Protein AF-A0A4R1I3Y9-F1 (afdb_monomer_lite)

Structure (mmCIF, N/CA/C/O backbone):
data_AF-A0A4R1I3Y9-F1
#
_entry.id   AF-A0A4R1I3Y9-F1
#
loop_
_atom_site.group_PDB
_atom_site.id
_atom_site.type_symbol
_atom_site.label_atom_id
_atom_site.label_alt_id
_atom_site.label_comp_id
_atom_site.label_asym_id
_atom_site.label_entity_id
_atom_site.label_seq_id
_atom_site.pdbx_PDB_ins_code
_atom_site.Cartn_x
_atom_site.Cartn_y
_atom_site.Cartn_z
_atom_site.occupancy
_atom_site.B_iso_or_equiv
_atom_site.auth_seq_id
_atom_site.auth_comp_id
_atom_site.auth_asym_id
_atom_site.auth_atom_id
_atom_site.pdbx_PDB_model_num
ATOM 1 N N . MET A 1 1 ? 31.011 11.884 -50.242 1.00 71.50 1 MET A N 1
ATOM 2 C CA . MET A 1 1 ? 29.878 10.948 -50.036 1.00 71.50 1 MET A CA 1
ATOM 3 C C . MET A 1 1 ? 30.119 9.998 -48.860 1.00 71.50 1 MET A C 1
ATOM 5 O O . MET A 1 1 ? 29.223 9.846 -48.047 1.00 71.50 1 MET A O 1
ATOM 9 N N . THR A 1 2 ? 31.320 9.438 -48.690 1.00 93.38 2 THR A N 1
ATOM 10 C CA . THR A 1 2 ? 31.674 8.525 -47.579 1.00 93.38 2 THR A CA 1
ATOM 11 C C . THR A 1 2 ? 31.534 9.129 -46.175 1.00 93.38 2 THR A C 1
ATOM 13 O O . THR A 1 2 ? 30.981 8.480 -45.297 1.00 93.38 2 THR A O 1
ATOM 16 N N . LEU A 1 3 ? 31.956 10.381 -45.960 1.00 95.25 3 LEU A N 1
ATOM 17 C CA . LEU A 1 3 ? 31.874 11.029 -44.641 1.00 95.25 3 LEU A CA 1
ATOM 18 C C . LEU A 1 3 ? 30.433 11.161 -44.120 1.00 95.25 3 LEU A C 1
ATOM 20 O O . LEU A 1 3 ? 30.165 10.823 -42.974 1.00 95.25 3 LEU A O 1
ATOM 24 N N . LEU A 1 4 ? 29.500 11.621 -44.963 1.00 95.00 4 LEU A N 1
ATOM 25 C CA . LEU A 1 4 ? 28.088 11.766 -44.583 1.00 95.00 4 LEU A CA 1
ATOM 26 C C . LEU A 1 4 ? 27.459 10.414 -44.231 1.00 95.00 4 LEU A C 1
ATOM 28 O O . LEU A 1 4 ? 26.706 10.328 -43.267 1.00 95.00 4 LEU A O 1
ATOM 32 N N . ILE A 1 5 ? 27.818 9.355 -44.966 1.00 95.75 5 ILE A N 1
ATOM 33 C CA . ILE A 1 5 ? 27.376 7.989 -44.665 1.00 95.75 5 ILE A CA 1
ATOM 34 C C . ILE A 1 5 ? 27.894 7.569 -43.286 1.00 95.75 5 ILE A C 1
ATOM 36 O O . ILE A 1 5 ? 27.100 7.162 -42.442 1.00 95.75 5 ILE A O 1
ATOM 40 N N . VAL A 1 6 ? 29.189 7.743 -43.010 1.00 97.00 6 VAL A N 1
ATOM 41 C CA . VAL A 1 6 ? 29.782 7.394 -41.707 1.00 97.00 6 VAL A CA 1
ATOM 42 C C . VAL A 1 6 ? 29.118 8.162 -40.558 1.00 97.00 6 VAL A C 1
ATOM 44 O O . VAL A 1 6 ? 28.739 7.553 -39.559 1.00 97.00 6 VAL A O 1
ATOM 47 N N . LEU A 1 7 ? 28.912 9.474 -40.709 1.00 96.38 7 LEU A N 1
ATOM 48 C CA . LEU A 1 7 ? 28.241 10.293 -39.695 1.00 96.38 7 LEU A CA 1
ATOM 49 C C . LEU A 1 7 ? 26.783 9.868 -39.480 1.00 96.38 7 LEU A C 1
ATOM 51 O O . LEU A 1 7 ? 26.333 9.808 -38.339 1.00 96.38 7 LEU A O 1
ATOM 55 N N . SER A 1 8 ? 26.056 9.533 -40.548 1.00 96.88 8 SER A N 1
ATOM 56 C CA . SER A 1 8 ? 24.670 9.065 -40.437 1.00 96.88 8 SER A CA 1
ATOM 57 C C . SER A 1 8 ? 24.566 7.723 -39.707 1.00 96.88 8 SER A C 1
ATOM 59 O O . SER A 1 8 ? 23.725 7.572 -38.825 1.00 96.88 8 SER A O 1
ATOM 61 N N . VAL A 1 9 ? 25.466 6.779 -39.997 1.00 97.75 9 VAL A N 1
ATOM 62 C CA . VAL A 1 9 ? 25.522 5.487 -39.302 1.00 97.75 9 VAL A CA 1
ATOM 63 C C . VAL A 1 9 ? 25.848 5.694 -37.824 1.00 97.75 9 VAL A C 1
ATOM 65 O O . VAL A 1 9 ? 25.165 5.134 -36.971 1.00 97.75 9 VAL A O 1
ATOM 68 N N . LEU A 1 10 ? 26.827 6.546 -37.505 1.00 98.19 10 LEU A N 1
ATOM 69 C CA . LEU A 1 10 ? 27.151 6.889 -36.117 1.00 98.19 10 LEU A CA 1
ATOM 70 C C . LEU A 1 10 ? 25.967 7.527 -35.385 1.00 98.19 10 LEU A C 1
ATOM 72 O O . LEU A 1 10 ? 25.700 7.161 -34.243 1.00 98.19 10 LEU A O 1
ATOM 76 N N . ALA A 1 11 ? 25.234 8.432 -36.035 1.00 97.94 11 ALA A N 1
ATOM 77 C CA . ALA A 1 11 ? 24.053 9.059 -35.449 1.00 97.94 11 ALA A CA 1
ATOM 78 C C . ALA A 1 11 ? 22.950 8.031 -35.146 1.00 97.94 11 ALA A C 1
ATOM 80 O O . ALA A 1 11 ? 22.373 8.055 -34.060 1.00 97.94 11 ALA A O 1
ATOM 81 N N . VAL A 1 12 ? 22.695 7.092 -36.064 1.00 98.12 12 VAL A N 1
ATOM 82 C CA . VAL A 1 12 ? 21.724 6.005 -35.851 1.00 98.12 12 VAL A CA 1
ATOM 83 C C . VAL A 1 12 ? 22.161 5.095 -34.704 1.00 98.12 12 VAL A C 1
ATOM 85 O O . VAL A 1 12 ? 21.355 4.791 -33.827 1.00 98.12 12 VAL A O 1
ATOM 88 N N . VAL A 1 13 ? 23.436 4.697 -34.662 1.00 98.56 13 VAL A N 1
ATOM 89 C CA . VAL A 1 13 ? 23.977 3.868 -33.572 1.00 98.56 13 VAL A CA 1
ATOM 90 C C . VAL A 1 13 ? 23.861 4.587 -32.228 1.00 98.56 13 VAL A C 1
ATOM 92 O O . VAL A 1 13 ? 23.421 3.981 -31.253 1.00 98.56 13 VAL A O 1
ATOM 95 N N . ALA A 1 14 ? 24.190 5.879 -32.173 1.00 98.31 14 ALA A N 1
ATOM 96 C CA . ALA A 1 14 ? 24.058 6.683 -30.962 1.00 98.31 14 ALA A CA 1
ATOM 97 C C . ALA A 1 14 ? 22.595 6.788 -30.498 1.00 98.31 14 ALA A C 1
ATOM 99 O O . ALA A 1 14 ? 22.324 6.666 -29.303 1.00 98.31 14 ALA A O 1
ATOM 100 N N . LEU A 1 15 ? 21.650 6.951 -31.429 1.00 98.44 15 LEU A N 1
ATOM 101 C CA . LEU A 1 15 ? 20.218 6.986 -31.123 1.00 98.44 15 LEU A CA 1
ATOM 102 C C . LEU A 1 15 ? 19.750 5.649 -30.537 1.00 98.44 15 LEU A C 1
ATOM 104 O O . LEU A 1 15 ? 19.118 5.633 -29.481 1.00 98.44 15 LEU A O 1
ATOM 108 N N . ILE A 1 16 ? 20.109 4.529 -31.172 1.00 98.44 16 ILE A N 1
ATOM 109 C CA . ILE A 1 16 ? 19.765 3.185 -30.684 1.00 98.44 16 ILE A CA 1
ATOM 110 C C . ILE A 1 16 ? 20.366 2.947 -29.295 1.00 98.44 16 ILE A C 1
ATOM 112 O O . ILE A 1 16 ? 19.664 2.475 -28.403 1.00 98.44 16 ILE A O 1
ATOM 116 N N . ALA A 1 17 ? 21.635 3.305 -29.087 1.00 98.56 17 ALA A N 1
ATOM 117 C CA . ALA A 1 17 ? 22.303 3.154 -27.798 1.00 98.56 17 ALA A CA 1
ATOM 118 C C . ALA A 1 17 ? 21.627 3.990 -26.699 1.00 98.56 17 ALA A C 1
ATOM 120 O O . ALA A 1 17 ? 21.377 3.483 -25.604 1.00 98.56 17 ALA A O 1
ATOM 121 N N . GLY A 1 18 ? 21.275 5.244 -26.998 1.00 98.56 18 GLY A N 1
ATOM 122 C CA . GLY A 1 18 ? 20.553 6.114 -26.071 1.00 98.56 18 GLY A CA 1
ATOM 123 C C . GLY A 1 18 ? 19.169 5.570 -25.716 1.00 98.56 18 GLY A C 1
ATOM 124 O O . GLY A 1 18 ? 18.803 5.536 -24.541 1.00 98.56 18 GLY A O 1
ATOM 125 N N . LEU A 1 19 ? 18.424 5.076 -26.709 1.00 98.62 19 LEU A N 1
ATOM 126 C CA . LEU A 1 19 ? 17.113 4.469 -26.486 1.00 98.62 19 LEU A CA 1
ATOM 127 C C . LEU A 1 19 ? 17.217 3.186 -25.651 1.00 98.62 19 LEU A C 1
ATOM 129 O O . LEU A 1 19 ? 16.445 3.005 -24.713 1.00 98.62 19 LEU A O 1
ATOM 133 N N . ALA A 1 20 ? 18.188 2.321 -25.949 1.00 98.62 20 ALA A N 1
ATOM 134 C CA . ALA A 1 20 ? 18.426 1.099 -25.187 1.00 98.62 20 ALA A CA 1
ATOM 135 C C . ALA A 1 20 ? 18.768 1.405 -23.722 1.00 98.62 20 ALA A C 1
ATOM 137 O O . ALA A 1 20 ? 18.206 0.789 -22.816 1.00 98.62 20 ALA A O 1
ATOM 138 N N . PHE A 1 21 ? 19.632 2.395 -23.481 1.00 98.62 21 PHE A N 1
ATOM 139 C CA . PHE A 1 21 ? 19.971 2.837 -22.130 1.00 98.62 21 PHE A CA 1
ATOM 140 C C . PHE A 1 21 ? 18.755 3.404 -21.387 1.00 98.62 21 PHE A C 1
ATOM 142 O O . PHE A 1 21 ? 18.514 3.048 -20.234 1.00 98.62 21 PHE A O 1
ATOM 149 N N . TYR A 1 22 ? 17.959 4.246 -22.050 1.00 98.44 22 TYR A N 1
ATOM 150 C CA . TYR A 1 22 ? 16.743 4.808 -21.465 1.00 98.44 22 TYR A CA 1
ATOM 151 C C . TYR A 1 22 ? 15.737 3.715 -21.081 1.00 98.44 22 TYR A C 1
ATOM 153 O O . TYR A 1 22 ? 15.234 3.711 -19.959 1.00 98.44 22 TYR A O 1
ATOM 161 N N . LEU A 1 23 ? 15.480 2.756 -21.975 1.00 98.44 23 LEU A N 1
ATOM 162 C CA . LEU A 1 23 ? 14.567 1.644 -21.702 1.00 98.44 23 LEU A CA 1
ATOM 163 C C . LEU A 1 23 ? 15.085 0.737 -20.585 1.00 98.44 23 LEU A C 1
ATOM 165 O O . LEU A 1 23 ? 14.300 0.318 -19.736 1.00 98.44 23 LEU A O 1
ATOM 169 N N . PHE A 1 24 ? 16.395 0.479 -20.542 1.00 98.44 24 PHE A N 1
ATOM 170 C CA . PHE A 1 24 ? 17.009 -0.245 -19.433 1.00 98.44 24 PHE A CA 1
ATOM 171 C C . PHE A 1 24 ? 16.769 0.485 -18.107 1.00 98.44 24 PHE A C 1
ATOM 173 O O . PHE A 1 24 ? 16.303 -0.118 -17.140 1.00 98.44 24 PHE A O 1
ATOM 180 N N . TRP A 1 25 ? 16.999 1.799 -18.074 1.00 98.56 25 TRP A N 1
ATOM 181 C CA . TRP A 1 25 ? 16.772 2.612 -16.883 1.00 98.56 25 TRP A CA 1
ATOM 182 C C . TRP A 1 25 ? 15.306 2.595 -16.437 1.00 98.56 25 TRP A C 1
ATOM 184 O O . TRP A 1 25 ? 15.019 2.307 -15.273 1.00 98.56 25 TRP A O 1
ATOM 194 N N . VAL A 1 26 ? 14.365 2.831 -17.356 1.00 98.62 26 VAL A N 1
ATOM 195 C CA . VAL A 1 26 ? 12.923 2.760 -17.068 1.00 98.62 26 VAL A CA 1
ATOM 196 C C . VAL A 1 26 ? 12.540 1.374 -16.555 1.00 98.62 26 VAL A C 1
ATOM 198 O O . VAL A 1 26 ? 11.818 1.280 -15.566 1.00 98.62 26 VAL A O 1
ATOM 201 N N . GLY A 1 27 ? 13.081 0.307 -17.147 1.00 98.31 27 GLY A N 1
ATOM 202 C CA . GLY A 1 27 ? 12.898 -1.060 -16.667 1.00 98.31 27 GLY A CA 1
ATOM 203 C C . GLY A 1 27 ? 13.314 -1.220 -15.205 1.00 98.31 27 GLY A C 1
ATOM 204 O O . GLY A 1 27 ? 12.532 -1.717 -14.401 1.00 98.31 27 GLY A O 1
ATOM 205 N N . THR A 1 28 ? 14.489 -0.711 -14.820 1.00 98.19 28 THR A N 1
ATOM 206 C CA . THR A 1 28 ? 14.933 -0.774 -13.415 1.00 98.19 28 THR A CA 1
ATOM 207 C C . THR A 1 28 ? 14.028 0.010 -12.462 1.00 98.19 28 THR A C 1
ATOM 209 O O . THR A 1 28 ? 13.802 -0.432 -11.334 1.00 98.19 28 THR A O 1
ATOM 212 N N . LEU A 1 29 ? 13.480 1.149 -12.897 1.00 98.25 29 LEU A N 1
ATOM 213 C CA . LEU A 1 29 ? 12.536 1.932 -12.097 1.00 98.25 29 LEU A CA 1
ATOM 214 C C . LEU A 1 29 ? 11.204 1.197 -11.931 1.00 98.25 29 LEU A C 1
ATOM 216 O O . LEU A 1 29 ? 10.694 1.120 -10.815 1.00 98.25 29 LEU A O 1
ATOM 220 N N . LEU A 1 30 ? 10.673 0.621 -13.011 1.00 98.38 30 LEU A N 1
ATOM 221 C CA . LEU A 1 30 ? 9.439 -0.161 -12.973 1.00 98.38 30 LEU A CA 1
ATOM 222 C C . LEU A 1 30 ? 9.581 -1.386 -12.068 1.00 98.38 30 LEU A C 1
ATOM 224 O O . LEU A 1 30 ? 8.685 -1.635 -11.267 1.00 98.38 30 LEU A O 1
ATOM 228 N N . THR A 1 31 ? 10.715 -2.091 -12.118 1.00 98.19 31 THR A N 1
ATOM 229 C CA . THR A 1 31 ? 10.983 -3.218 -11.212 1.00 98.19 31 THR A CA 1
ATOM 230 C C . THR A 1 31 ? 10.967 -2.777 -9.751 1.00 98.19 31 THR A C 1
ATOM 232 O O . THR A 1 31 ? 10.320 -3.419 -8.934 1.00 98.19 31 THR A O 1
ATOM 235 N N . ARG A 1 32 ? 11.611 -1.651 -9.413 1.00 98.19 32 ARG A N 1
ATOM 236 C CA . ARG A 1 32 ? 11.596 -1.124 -8.035 1.00 98.19 32 ARG A CA 1
ATOM 237 C C . ARG A 1 32 ? 10.187 -0.767 -7.568 1.00 98.19 32 ARG A C 1
ATOM 239 O O . ARG A 1 32 ? 9.821 -1.072 -6.439 1.00 98.19 32 ARG A O 1
ATOM 246 N N . VAL A 1 33 ? 9.399 -0.121 -8.428 1.00 98.25 33 VAL A N 1
ATOM 247 C CA . VAL A 1 33 ? 8.005 0.221 -8.112 1.00 98.25 33 VAL A CA 1
ATOM 248 C C . VAL A 1 33 ? 7.169 -1.043 -7.923 1.00 98.25 33 VAL A C 1
ATOM 250 O O . VAL A 1 33 ? 6.406 -1.108 -6.965 1.00 98.25 33 VAL A O 1
ATOM 253 N N . ALA A 1 34 ? 7.335 -2.050 -8.781 1.00 97.88 34 ALA A N 1
ATOM 254 C CA . ALA A 1 34 ? 6.635 -3.324 -8.655 1.00 97.88 34 ALA A CA 1
ATOM 255 C C . ALA A 1 34 ? 6.936 -4.004 -7.311 1.00 97.88 34 ALA A C 1
ATOM 257 O O . ALA A 1 34 ? 5.998 -4.388 -6.619 1.00 97.88 34 ALA A O 1
ATOM 258 N N . THR A 1 35 ? 8.208 -4.059 -6.902 1.00 98.19 35 THR A N 1
ATOM 259 C CA . THR A 1 35 ? 8.607 -4.602 -5.593 1.00 98.19 35 THR A CA 1
ATOM 260 C C . THR A 1 35 ? 7.946 -3.848 -4.438 1.00 98.19 35 THR A C 1
ATOM 262 O O . THR A 1 35 ? 7.337 -4.468 -3.574 1.00 98.19 35 THR A O 1
ATOM 265 N N . ASN A 1 36 ? 7.971 -2.512 -4.452 1.00 98.06 36 ASN A N 1
ATOM 266 C CA . ASN A 1 36 ? 7.322 -1.723 -3.400 1.00 98.06 36 ASN A CA 1
ATOM 267 C C . ASN A 1 36 ? 5.802 -1.959 -3.349 1.00 98.06 36 ASN A C 1
ATOM 269 O O . ASN A 1 36 ? 5.218 -2.031 -2.272 1.00 98.06 36 ASN A O 1
ATOM 273 N N . LEU A 1 37 ? 5.142 -2.066 -4.508 1.00 97.88 37 LEU A N 1
ATOM 274 C CA . LEU A 1 37 ? 3.701 -2.327 -4.570 1.00 97.88 37 LEU A CA 1
ATOM 275 C C . LEU A 1 37 ? 3.348 -3.728 -4.063 1.00 97.88 37 LEU A C 1
ATOM 277 O O . LEU A 1 37 ? 2.311 -3.897 -3.421 1.00 97.88 37 LEU A O 1
ATOM 281 N N . GLU A 1 38 ? 4.201 -4.714 -4.323 1.00 97.75 38 GLU A N 1
ATOM 282 C CA . GLU A 1 38 ? 4.056 -6.069 -3.798 1.00 97.75 38 GLU A CA 1
ATOM 283 C C . GLU A 1 38 ? 4.165 -6.085 -2.266 1.00 97.75 38 GLU A C 1
ATOM 285 O O . GLU A 1 38 ? 3.253 -6.574 -1.595 1.00 97.75 38 GLU A O 1
ATOM 290 N N . GLU A 1 39 ? 5.195 -5.445 -1.707 1.00 97.62 39 GLU A N 1
ATOM 291 C CA . GLU A 1 39 ? 5.375 -5.303 -0.255 1.00 97.62 39 GLU A CA 1
ATOM 292 C C . GLU A 1 39 ? 4.210 -4.548 0.408 1.00 97.62 39 GLU A C 1
ATOM 294 O O . GLU A 1 39 ? 3.707 -4.950 1.466 1.00 97.62 39 GLU A O 1
ATOM 299 N N . CYS A 1 40 ? 3.727 -3.469 -0.220 1.00 97.00 40 CYS A N 1
ATOM 300 C CA . CYS A 1 40 ? 2.545 -2.747 0.248 1.00 97.00 40 CYS A CA 1
ATOM 301 C C . CYS A 1 40 ? 1.295 -3.633 0.217 1.00 97.00 40 CYS A C 1
ATOM 303 O O . CYS A 1 40 ? 0.525 -3.628 1.177 1.00 97.00 40 CYS A O 1
ATOM 305 N N . SER A 1 41 ? 1.088 -4.409 -0.852 1.0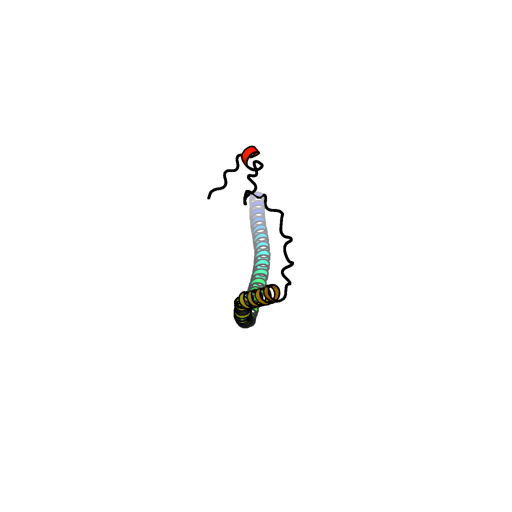0 97.12 41 SER A N 1
ATOM 306 C CA . SER A 1 41 ? -0.057 -5.316 -0.944 1.00 97.12 41 SER A CA 1
ATOM 307 C C . SER A 1 41 ? -0.009 -6.395 0.133 1.00 97.12 41 SER A C 1
ATOM 309 O O . SER A 1 41 ? -1.058 -6.739 0.679 1.00 97.12 41 SER A O 1
ATOM 311 N N . GLU A 1 42 ? 1.164 -6.951 0.427 1.00 97.94 42 GLU A N 1
ATOM 312 C CA . GLU A 1 42 ? 1.313 -7.932 1.499 1.00 97.94 42 GLU A CA 1
ATOM 313 C C . GLU A 1 42 ? 1.035 -7.298 2.867 1.00 97.94 42 GLU A C 1
ATOM 315 O O . GLU A 1 42 ? 0.287 -7.858 3.670 1.00 97.94 42 GLU A O 1
ATOM 320 N N . SER A 1 43 ? 1.560 -6.095 3.105 1.00 97.31 43 SER A N 1
ATOM 321 C CA . SER A 1 43 ? 1.338 -5.351 4.349 1.00 97.31 43 SER A CA 1
ATOM 322 C C . SER A 1 43 ? -0.143 -5.052 4.580 1.00 97.31 43 SER A C 1
ATOM 324 O O . SER A 1 43 ? -0.655 -5.295 5.670 1.00 97.31 43 SER A O 1
ATOM 326 N N . VAL A 1 44 ? -0.859 -4.588 3.550 1.00 98.12 44 VAL A N 1
ATOM 327 C CA . VAL A 1 44 ? -2.304 -4.321 3.634 1.00 98.12 44 VAL A CA 1
ATOM 328 C C . VAL A 1 44 ? -3.085 -5.601 3.930 1.00 98.12 44 VAL A C 1
ATOM 330 O O . VAL A 1 44 ? -3.967 -5.579 4.782 1.00 98.12 44 VAL A O 1
ATOM 333 N N . ARG A 1 45 ? -2.738 -6.730 3.298 1.00 97.62 45 ARG A N 1
ATOM 334 C CA . ARG A 1 45 ? -3.383 -8.025 3.587 1.00 97.62 45 ARG A CA 1
ATOM 335 C C . ARG A 1 45 ? -3.160 -8.481 5.028 1.00 97.62 45 ARG A C 1
ATOM 337 O O . ARG A 1 45 ? -4.076 -9.026 5.631 1.00 97.62 45 ARG A O 1
ATOM 344 N N . ARG A 1 46 ? -1.965 -8.262 5.585 1.00 97.50 46 ARG A N 1
ATOM 345 C CA . ARG A 1 46 ? -1.689 -8.569 6.998 1.00 97.50 46 ARG A CA 1
ATOM 346 C C . ARG A 1 46 ? -2.519 -7.692 7.931 1.00 97.50 46 ARG A C 1
ATOM 348 O O . ARG A 1 46 ? -3.138 -8.223 8.839 1.00 97.50 46 ARG A O 1
ATOM 355 N N . ILE A 1 47 ? -2.597 -6.387 7.659 1.00 96.88 47 ILE A N 1
ATOM 356 C CA . ILE A 1 47 ? -3.429 -5.456 8.439 1.00 96.88 47 ILE A CA 1
ATOM 357 C C . ILE A 1 47 ? -4.902 -5.882 8.414 1.00 96.88 47 ILE A C 1
ATOM 359 O O . ILE A 1 47 ? -5.554 -5.850 9.452 1.00 96.88 47 ILE A O 1
ATOM 363 N N . ASP A 1 48 ? -5.417 -6.287 7.253 1.00 97.62 48 ASP A N 1
ATOM 364 C CA . ASP A 1 48 ? -6.797 -6.762 7.110 1.00 97.62 48 ASP A CA 1
ATOM 365 C C . ASP A 1 48 ? -7.041 -8.040 7.930 1.00 97.62 48 ASP A C 1
ATOM 367 O O . ASP A 1 48 ? -7.987 -8.111 8.712 1.00 97.62 48 ASP A O 1
ATOM 371 N N . SER A 1 49 ? -6.116 -9.003 7.858 1.00 97.00 49 SER A N 1
ATOM 372 C CA . SER A 1 49 ? -6.167 -10.225 8.670 1.00 97.00 49 SER A CA 1
ATOM 373 C C . SER A 1 49 ? -6.092 -9.943 10.176 1.00 97.00 49 SER A C 1
ATOM 375 O O . SER A 1 49 ? -6.789 -10.592 10.959 1.00 97.00 49 SER A O 1
ATOM 377 N N . ASP A 1 50 ? -5.252 -8.997 10.599 1.00 96.44 50 ASP A N 1
ATOM 378 C CA . ASP A 1 50 ? -5.147 -8.590 12.002 1.00 96.44 50 ASP A CA 1
ATOM 379 C C . ASP A 1 50 ? -6.437 -7.893 12.459 1.00 96.44 50 ASP A C 1
ATOM 381 O O . ASP A 1 50 ? -6.934 -8.146 13.559 1.00 96.44 50 ASP A O 1
ATOM 385 N N . ALA A 1 51 ? -7.017 -7.041 11.609 1.00 95.31 51 ALA A N 1
ATOM 386 C CA . ALA A 1 51 ? -8.280 -6.367 11.882 1.00 95.31 51 ALA A CA 1
ATOM 387 C C . ALA A 1 51 ? -9.435 -7.368 12.037 1.00 95.31 51 ALA A C 1
ATOM 389 O O . ALA A 1 51 ? -10.212 -7.241 12.987 1.00 95.31 51 ALA A O 1
ATOM 390 N N . GLU A 1 52 ? -9.509 -8.387 11.178 1.00 95.62 52 GLU A N 1
ATOM 391 C CA . GLU A 1 52 ? -10.502 -9.464 11.273 1.00 95.62 52 GLU A CA 1
ATOM 392 C C . GLU A 1 52 ? -10.378 -10.229 12.602 1.00 95.62 52 GLU A C 1
ATOM 394 O O . GLU A 1 52 ? -11.381 -10.507 13.263 1.00 95.62 52 GLU A O 1
ATOM 399 N N . ALA A 1 53 ? -9.150 -10.494 13.058 1.00 94.88 53 ALA A N 1
ATOM 400 C CA . ALA A 1 53 ? -8.910 -11.141 14.347 1.00 94.88 53 ALA A CA 1
ATOM 401 C C . ALA A 1 53 ? -9.280 -10.249 15.553 1.00 94.88 53 ALA A C 1
ATOM 403 O O . ALA A 1 53 ? -9.742 -10.750 16.582 1.00 94.88 53 ALA A O 1
ATOM 404 N N . ILE A 1 54 ? -9.085 -8.930 15.448 1.00 94.12 54 ILE A N 1
ATOM 405 C CA . ILE A 1 54 ? -9.320 -7.965 16.536 1.00 94.12 54 ILE A CA 1
ATOM 406 C C . ILE A 1 54 ? -10.799 -7.561 16.646 1.00 94.12 54 ILE A C 1
ATOM 408 O O . ILE A 1 54 ? -11.290 -7.320 17.758 1.00 94.12 54 ILE A O 1
ATOM 412 N N . GLN A 1 55 ? -11.522 -7.481 15.525 1.00 94.56 55 GLN A N 1
ATOM 413 C CA . GLN A 1 55 ? -12.884 -6.943 15.461 1.00 94.56 55 GLN A CA 1
ATOM 414 C C . GLN A 1 55 ? -13.853 -7.562 16.494 1.00 94.56 55 GLN A C 1
ATOM 416 O O . GLN A 1 55 ? -14.502 -6.792 17.211 1.00 94.56 55 GLN A O 1
ATOM 421 N N . PRO A 1 56 ? -13.930 -8.896 16.685 1.00 93.75 56 PRO A N 1
ATOM 422 C CA . PRO A 1 56 ? -14.834 -9.490 17.675 1.00 93.75 56 PRO A CA 1
ATOM 423 C C . PRO A 1 56 ? -14.528 -9.046 19.114 1.00 93.75 56 PRO A C 1
ATOM 425 O O . PRO A 1 56 ? -15.436 -8.847 19.927 1.00 93.75 56 PRO A O 1
ATOM 428 N N . GLY A 1 57 ? -13.244 -8.857 19.434 1.00 93.00 57 GLY A N 1
ATOM 429 C CA . GLY A 1 57 ? -12.803 -8.353 20.733 1.00 93.00 57 GLY A CA 1
ATOM 430 C C . GLY A 1 57 ? -13.245 -6.909 20.962 1.00 93.00 57 GLY A C 1
ATOM 431 O O . GLY A 1 57 ? -13.761 -6.587 22.034 1.00 93.00 57 GLY A O 1
ATOM 432 N N . LEU A 1 58 ? -13.119 -6.057 19.940 1.00 93.88 58 LEU A N 1
ATOM 433 C CA . LEU A 1 58 ? -13.605 -4.675 19.990 1.00 93.88 58 LEU A CA 1
ATOM 434 C C . LEU A 1 58 ? -15.125 -4.611 20.157 1.00 93.88 58 LEU A C 1
ATOM 436 O O . LEU A 1 58 ? -15.608 -3.823 20.968 1.00 93.88 58 LEU A O 1
ATOM 440 N N . GLU A 1 59 ? -15.885 -5.458 19.462 1.00 94.31 59 GLU A N 1
ATOM 441 C CA . GLU A 1 59 ? -17.341 -5.537 19.626 1.00 94.31 59 GLU A CA 1
ATOM 442 C C . GLU A 1 59 ? -17.736 -5.930 21.054 1.00 94.31 59 GLU A C 1
ATOM 444 O O . GLU A 1 59 ? -18.647 -5.334 21.642 1.00 94.31 59 GLU A O 1
ATOM 449 N N . HIS A 1 60 ? -17.035 -6.904 21.641 1.00 93.94 60 HIS A N 1
ATOM 450 C CA . HIS A 1 60 ? -17.273 -7.318 23.020 1.00 93.94 60 HIS A CA 1
ATOM 451 C C . HIS A 1 60 ? -16.931 -6.207 24.023 1.00 93.94 60 HIS A C 1
ATOM 453 O O . HIS A 1 60 ? -17.743 -5.898 24.900 1.00 93.94 60 HIS A O 1
ATOM 459 N N . ILE A 1 61 ? -15.766 -5.570 23.872 1.00 93.50 61 ILE A N 1
ATOM 460 C CA . ILE A 1 61 ? -15.336 -4.451 24.722 1.00 93.50 61 ILE A CA 1
ATOM 461 C C . ILE A 1 61 ? -16.321 -3.291 24.610 1.00 93.50 61 ILE A C 1
ATOM 463 O O . ILE A 1 61 ? -16.704 -2.728 25.631 1.00 93.50 61 ILE A O 1
ATOM 467 N N . ASN A 1 62 ? -16.776 -2.955 23.404 1.00 94.25 62 ASN A N 1
ATOM 468 C CA . ASN A 1 62 ? -17.691 -1.839 23.198 1.00 94.25 62 ASN A CA 1
ATOM 469 C C . ASN A 1 62 ? -19.079 -2.122 23.796 1.00 94.25 62 ASN A C 1
ATOM 471 O O . ASN A 1 62 ? -19.687 -1.247 24.408 1.00 94.25 62 ASN A O 1
ATOM 475 N N . ARG A 1 63 ? -19.563 -3.368 23.716 1.00 95.44 63 ARG A N 1
ATOM 47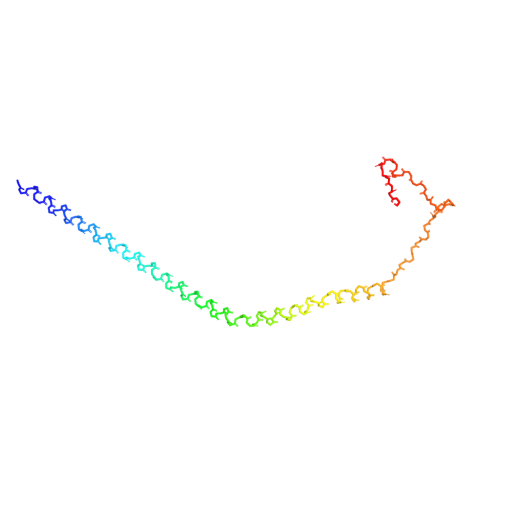6 C CA . ARG A 1 63 ? -20.815 -3.783 24.371 1.00 95.44 63 ARG A CA 1
ATOM 477 C C . ARG A 1 63 ? -20.727 -3.680 25.897 1.00 95.44 63 ARG A C 1
ATOM 479 O O . ARG A 1 63 ? -21.614 -3.109 26.538 1.00 95.44 63 ARG A O 1
ATOM 486 N N . SER A 1 64 ? -19.655 -4.217 26.476 1.00 94.25 64 SER A N 1
ATOM 487 C CA . SER A 1 64 ? -19.409 -4.166 27.922 1.00 94.25 64 SER A CA 1
ATOM 488 C C . SER A 1 64 ? -19.186 -2.728 28.395 1.00 94.25 64 SER A C 1
ATOM 490 O O . SER A 1 64 ? -19.813 -2.285 29.354 1.00 94.25 64 SER A O 1
ATOM 492 N N . GLY A 1 65 ? -18.371 -1.962 27.672 1.00 92.50 65 GLY A N 1
ATOM 493 C CA . GLY A 1 65 ? -18.115 -0.547 27.921 1.00 92.50 65 GLY A CA 1
ATOM 494 C C . GLY A 1 65 ? -19.378 0.303 27.825 1.00 92.50 65 GLY A C 1
ATOM 495 O O . GLY A 1 65 ? -19.610 1.125 28.702 1.00 92.50 65 GLY A O 1
ATOM 496 N N . GLY A 1 66 ? -20.244 0.055 26.840 1.00 94.62 66 GLY A N 1
ATOM 497 C CA . GLY A 1 66 ? -21.547 0.713 26.723 1.00 94.62 66 GLY A CA 1
ATOM 498 C C . GLY A 1 66 ? -22.459 0.434 27.919 1.00 94.62 66 GLY A C 1
ATOM 499 O O . GLY A 1 66 ? -23.133 1.337 28.410 1.00 94.62 66 GLY A O 1
ATOM 500 N N . THR A 1 67 ? -22.421 -0.792 28.447 1.00 95.00 67 THR A N 1
ATOM 501 C CA . THR A 1 67 ? -23.167 -1.168 29.657 1.00 95.00 67 THR A CA 1
ATOM 502 C C . THR A 1 67 ? -22.620 -0.443 30.890 1.00 95.00 67 THR A C 1
ATOM 504 O O . THR A 1 67 ? -23.388 0.136 31.657 1.00 95.00 67 THR A O 1
ATOM 507 N N . VAL A 1 68 ? -21.294 -0.418 31.063 1.00 93.31 68 VAL A N 1
ATOM 508 C CA . VAL A 1 68 ? -20.638 0.306 32.165 1.00 93.31 68 VAL A CA 1
ATOM 509 C C . VAL A 1 68 ? -20.923 1.806 32.072 1.00 93.31 68 VAL A C 1
ATOM 511 O O . VAL A 1 68 ? -21.351 2.409 33.053 1.00 93.31 68 VAL A O 1
ATOM 514 N N . ALA A 1 69 ? -20.756 2.403 30.891 1.00 93.50 69 ALA A N 1
ATOM 515 C CA . ALA A 1 69 ? -21.018 3.817 30.650 1.00 93.50 69 ALA A CA 1
ATOM 516 C C . ALA A 1 69 ? -22.487 4.184 30.910 1.00 93.50 69 ALA A C 1
ATOM 518 O O . ALA A 1 69 ? -22.757 5.222 31.510 1.00 93.50 69 ALA A O 1
ATOM 519 N N . GLY A 1 70 ? -23.432 3.314 30.538 1.00 92.19 70 GLY A N 1
ATOM 520 C CA . GLY A 1 70 ? -24.854 3.489 30.844 1.00 92.19 70 GLY A CA 1
ATOM 521 C C . GLY A 1 70 ? -25.181 3.416 32.341 1.00 92.19 70 GLY A C 1
ATOM 522 O O . GLY A 1 70 ? -26.137 4.046 32.788 1.00 92.19 70 GLY A O 1
ATOM 523 N N . ALA A 1 71 ? -24.378 2.697 33.130 1.00 94.12 71 ALA A N 1
ATOM 524 C CA . ALA A 1 71 ? -24.544 2.597 34.579 1.00 94.12 71 ALA A CA 1
ATOM 525 C C . ALA A 1 71 ? -23.895 3.759 35.358 1.00 94.12 71 ALA A C 1
ATOM 527 O O . ALA A 1 71 ? -24.305 4.034 36.488 1.00 94.12 71 ALA A O 1
ATOM 528 N N . LEU A 1 72 ? -22.9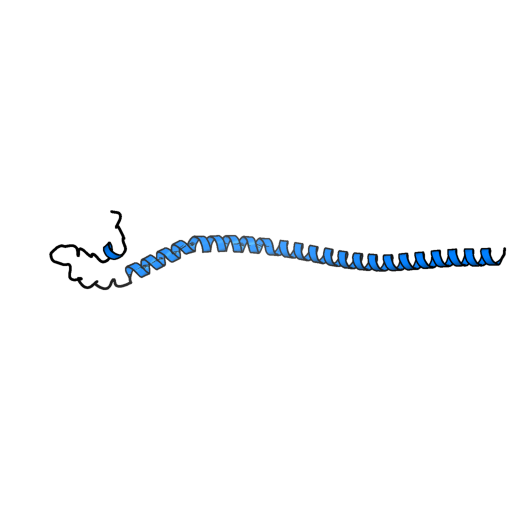17 4.471 34.781 1.00 94.12 72 LEU A N 1
ATOM 529 C CA . LEU A 1 72 ? -22.212 5.572 35.456 1.00 94.12 72 LEU A CA 1
ATOM 530 C C . LEU A 1 72 ? -23.140 6.668 36.020 1.00 94.12 72 LEU A C 1
ATOM 532 O O . LEU A 1 72 ? -22.920 7.056 37.168 1.00 94.12 72 LEU A O 1
ATOM 536 N N . PRO A 1 73 ? -24.192 7.146 35.319 1.00 94.06 73 PRO A N 1
ATOM 537 C CA . PRO A 1 73 ? -25.113 8.138 35.879 1.00 94.06 73 PRO A CA 1
ATOM 538 C C . PRO A 1 73 ? -25.835 7.652 37.139 1.00 94.06 73 PRO A C 1
ATOM 540 O O . PRO A 1 73 ? -26.062 8.438 38.054 1.00 94.06 73 PRO A O 1
ATOM 543 N N . LEU A 1 74 ? -26.167 6.357 37.215 1.00 92.50 74 LEU A N 1
ATOM 544 C CA . LEU A 1 74 ? -26.807 5.770 38.395 1.00 92.50 74 LEU A CA 1
ATOM 545 C C . LEU A 1 74 ? -25.840 5.723 39.576 1.00 92.50 74 LEU A C 1
ATOM 547 O O . LEU A 1 74 ? -26.22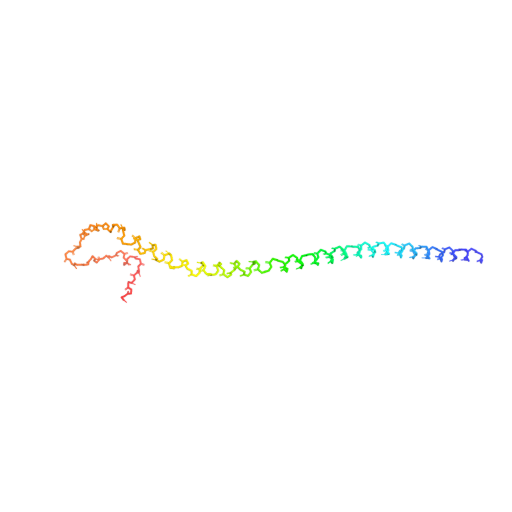0 6.070 40.690 1.00 92.50 74 LEU A O 1
ATOM 551 N N . LEU A 1 75 ? -24.588 5.331 39.329 1.00 92.00 75 LEU A N 1
ATOM 552 C CA . LEU A 1 75 ? -23.545 5.319 40.356 1.00 92.00 75 LEU A CA 1
ATOM 553 C C . LEU A 1 75 ? -23.248 6.732 40.863 1.00 92.00 75 LEU A C 1
ATOM 555 O O . LEU A 1 75 ? -23.110 6.937 42.067 1.00 92.00 75 LEU A O 1
ATOM 559 N N . TYR A 1 76 ? -23.203 7.705 39.955 1.00 90.94 76 TYR A N 1
ATOM 560 C CA . TYR A 1 76 ? -22.997 9.105 40.295 1.00 90.94 76 TYR A CA 1
ATOM 561 C C . TYR A 1 76 ? -24.179 9.672 41.097 1.00 90.94 76 TYR A C 1
ATOM 563 O O . TYR A 1 76 ? -23.974 10.200 42.185 1.00 90.94 76 TYR A O 1
ATOM 571 N N . GLY A 1 77 ? -25.419 9.465 40.644 1.00 91.31 77 GLY A N 1
ATOM 572 C CA . GLY A 1 77 ? -26.612 9.904 41.377 1.00 91.31 77 GLY A CA 1
ATOM 573 C C . GLY A 1 77 ? -26.773 9.212 42.736 1.00 91.31 77 GLY A C 1
ATOM 574 O O . GLY A 1 77 ? -27.182 9.833 43.715 1.00 91.31 77 GLY A O 1
ATOM 575 N N . PHE A 1 78 ? -26.406 7.934 42.843 1.00 92.12 78 PHE A N 1
ATOM 576 C CA . PHE A 1 78 ? -26.362 7.231 44.125 1.00 92.12 78 PHE A CA 1
ATOM 577 C C . PHE A 1 78 ? -25.312 7.833 45.068 1.00 92.12 78 PHE A C 1
ATOM 579 O O . PHE A 1 78 ? -25.613 8.085 46.236 1.00 92.12 78 PHE A O 1
ATOM 586 N N . ALA A 1 79 ? -24.110 8.120 44.562 1.00 91.06 79 ALA A N 1
ATOM 587 C CA . ALA A 1 79 ? -23.065 8.785 45.334 1.00 91.06 79 ALA A CA 1
ATOM 588 C C . ALA A 1 79 ? -23.498 10.188 45.794 1.00 91.06 79 ALA A C 1
ATOM 590 O O . ALA A 1 79 ? -23.317 10.518 46.966 1.00 91.06 79 ALA A O 1
ATOM 591 N N . GLU A 1 80 ? -24.134 10.984 44.929 1.00 89.62 80 GLU A N 1
ATOM 592 C CA . GLU A 1 80 ? -24.684 12.297 45.293 1.00 89.62 80 GLU A CA 1
ATOM 593 C C . GLU A 1 80 ? -25.744 12.196 46.394 1.00 89.62 80 GLU A C 1
ATOM 595 O O . GLU A 1 80 ? -25.715 12.976 47.345 1.00 89.62 80 GLU A O 1
ATOM 600 N N . ASN A 1 81 ? -26.636 11.204 46.325 1.00 90.12 81 ASN A N 1
ATOM 601 C CA . ASN A 1 81 ? -27.649 10.977 47.359 1.00 90.12 81 ASN A CA 1
ATOM 602 C C . ASN A 1 81 ? -27.032 10.574 48.708 1.00 90.12 81 ASN A C 1
ATOM 604 O O . ASN A 1 81 ? -27.476 11.043 49.761 1.00 90.12 81 ASN A O 1
ATOM 608 N N . ILE A 1 82 ? -25.987 9.740 48.701 1.00 90.00 82 ILE A N 1
ATOM 609 C CA . ILE A 1 82 ? -25.242 9.419 49.926 1.00 90.00 82 ILE A CA 1
ATOM 610 C C . ILE A 1 82 ? -24.619 10.691 50.486 1.00 90.00 82 ILE A C 1
ATOM 612 O O . ILE A 1 82 ? -24.869 11.028 51.639 1.00 90.00 82 ILE A O 1
ATOM 616 N N . VAL A 1 83 ? -23.860 11.429 49.675 1.00 88.81 83 VAL A N 1
ATOM 617 C CA . VAL A 1 83 ? -23.190 12.657 50.117 1.00 88.81 83 VAL A CA 1
ATOM 618 C C . VAL A 1 83 ? -24.207 13.655 50.669 1.00 88.81 83 VAL A C 1
ATOM 620 O O . VAL A 1 83 ? -24.001 14.174 51.762 1.00 88.81 83 VAL A O 1
ATOM 623 N N . GLY A 1 84 ? -25.333 13.874 49.990 1.00 87.12 84 GLY A N 1
ATOM 624 C CA . GLY A 1 84 ? -26.389 14.772 50.459 1.00 87.12 84 GLY A CA 1
ATOM 625 C C . GLY A 1 84 ? -27.044 14.336 51.775 1.00 87.12 84 GLY A C 1
ATOM 626 O O . GLY A 1 84 ? -27.428 15.192 52.567 1.00 87.12 84 GLY A O 1
ATOM 627 N N . SER A 1 85 ? -27.146 13.029 52.034 1.00 83.62 85 SER A N 1
ATOM 628 C CA . SER A 1 85 ? -27.755 12.495 53.264 1.00 83.62 85 SER A CA 1
ATOM 629 C C . SER A 1 85 ? -26.809 12.463 54.466 1.00 83.62 85 SER A C 1
ATOM 631 O O . SER A 1 85 ? -27.268 12.631 55.596 1.00 83.62 85 SER A O 1
ATOM 633 N N . VAL A 1 86 ? -25.504 12.272 54.249 1.00 87.56 86 VAL A N 1
ATOM 634 C CA . VAL A 1 86 ? -24.511 12.183 55.336 1.00 87.56 86 VAL A CA 1
ATOM 635 C C . VAL A 1 86 ? -23.755 13.486 55.581 1.00 87.56 86 VAL A C 1
ATOM 637 O O . VAL A 1 86 ? -23.134 13.629 56.633 1.00 87.56 86 VAL A O 1
ATOM 640 N N . THR A 1 87 ? -23.791 14.442 54.646 1.00 84.00 87 THR A N 1
ATOM 641 C CA . THR A 1 87 ? -23.144 15.747 54.830 1.00 84.00 87 THR A CA 1
ATOM 642 C C . THR A 1 87 ? -23.963 16.582 55.811 1.00 84.00 87 THR A C 1
ATOM 644 O O . THR A 1 87 ? -25.106 16.931 55.503 1.00 84.00 87 THR A O 1
ATOM 647 N N . PRO A 1 88 ? -23.408 16.958 56.978 1.00 79.25 88 PRO A N 1
ATOM 648 C CA . PRO A 1 88 ? -24.115 17.817 57.913 1.00 79.25 88 PRO A CA 1
ATOM 649 C C . PRO A 1 88 ? -24.396 19.163 57.246 1.00 79.25 88 PRO A C 1
ATOM 651 O O . PRO A 1 88 ? -23.464 19.855 56.839 1.00 79.25 88 PRO A O 1
ATOM 654 N N . ALA A 1 89 ? -25.667 19.552 57.140 1.00 75.94 89 ALA A N 1
ATOM 655 C CA . ALA A 1 89 ? -26.020 20.913 56.763 1.00 75.94 89 ALA A CA 1
ATOM 656 C C . ALA A 1 89 ? -25.694 21.823 57.957 1.00 75.94 89 ALA A C 1
ATOM 658 O O . ALA A 1 89 ? -26.385 21.740 58.979 1.00 75.94 89 ALA A O 1
ATOM 659 N N . PRO A 1 90 ? -24.646 22.670 57.889 1.00 80.00 90 PRO A N 1
ATOM 660 C CA . PRO A 1 90 ? -24.329 23.534 59.008 1.00 80.00 90 PRO A CA 1
ATOM 661 C C . PRO A 1 90 ? -25.508 24.490 59.226 1.00 80.00 90 PRO A C 1
ATOM 663 O O . PRO A 1 90 ? -26.021 25.054 58.249 1.00 80.00 90 PRO A O 1
ATOM 666 N N . PRO A 1 91 ? -25.955 24.689 60.479 1.00 77.19 91 PRO A N 1
ATOM 667 C CA . PRO A 1 91 ? -26.974 25.678 60.772 1.00 77.19 91 PRO A CA 1
ATOM 668 C C . PRO A 1 91 ? -26.482 27.028 60.258 1.00 77.19 91 PRO A C 1
ATOM 670 O O . PRO A 1 91 ? -25.471 27.563 60.716 1.00 77.19 91 PRO A O 1
ATOM 673 N N . ARG A 1 92 ? -27.177 27.565 59.250 1.00 76.12 92 ARG A N 1
ATOM 674 C CA . ARG A 1 92 ? -26.887 28.911 58.767 1.00 76.12 92 ARG A CA 1
ATOM 675 C C . ARG A 1 92 ? -27.231 29.864 59.908 1.00 76.12 92 ARG A C 1
ATOM 677 O O . ARG A 1 92 ? -28.358 29.794 60.406 1.00 76.12 92 ARG A O 1
ATOM 684 N N . PRO A 1 93 ? -26.299 30.730 60.341 1.00 77.31 93 PRO A N 1
ATOM 685 C CA . PRO A 1 93 ? -26.602 31.694 61.384 1.00 77.31 93 PRO A CA 1
ATOM 686 C C . PRO A 1 93 ? -27.810 32.520 60.948 1.00 77.31 93 PRO A C 1
ATOM 688 O O . PRO A 1 93 ? -27.917 32.899 59.777 1.00 77.31 93 PRO A O 1
ATOM 691 N N . SER A 1 94 ? -28.731 32.773 61.881 1.00 73.69 94 SER A N 1
ATOM 692 C CA . SER A 1 94 ? -29.858 33.665 61.637 1.00 73.69 94 SER A CA 1
ATOM 693 C C . SER A 1 94 ? -29.291 35.030 61.271 1.00 73.69 94 SER A C 1
ATOM 695 O O . SER A 1 94 ? -28.784 35.763 62.122 1.00 73.69 94 SER A O 1
ATOM 697 N N . VAL A 1 95 ? -29.308 35.350 59.983 1.00 72.19 95 VAL A N 1
ATOM 698 C CA . VAL A 1 95 ? -28.856 36.652 59.511 1.00 72.19 95 VAL A CA 1
ATOM 699 C C . VAL A 1 95 ? -29.856 37.670 60.042 1.00 72.19 95 VAL A C 1
ATOM 701 O O . VAL A 1 95 ? -31.062 37.456 59.926 1.00 72.19 95 VAL A O 1
ATOM 704 N N . ALA A 1 96 ? -29.376 38.757 60.644 1.00 71.62 96 ALA A N 1
ATOM 705 C CA . ALA A 1 96 ? -30.248 39.823 61.115 1.00 71.62 96 ALA A CA 1
ATOM 706 C C . ALA A 1 96 ? -31.048 40.381 59.927 1.00 71.62 96 ALA A C 1
ATOM 708 O O . ALA A 1 96 ? -30.514 41.078 59.061 1.00 71.62 96 ALA A O 1
ATOM 709 N N . VAL A 1 97 ? -32.334 40.039 59.867 1.00 70.00 97 VAL A N 1
ATOM 710 C CA . VAL A 1 97 ? -33.260 40.615 58.897 1.00 70.00 97 VAL A CA 1
ATOM 711 C C . VAL A 1 97 ? -33.733 41.946 59.484 1.00 70.00 97 VAL A C 1
ATOM 713 O O . VAL A 1 97 ? -34.113 41.983 60.655 1.00 70.00 97 VAL A O 1
ATOM 716 N N . PRO A 1 98 ? -33.699 43.062 58.733 1.00 68.50 98 PRO A N 1
ATOM 717 C CA . PRO A 1 98 ? -34.265 44.312 59.227 1.00 68.50 98 PRO A CA 1
ATOM 718 C C . PRO A 1 98 ? -35.748 44.119 59.569 1.00 68.50 98 PRO A C 1
ATOM 720 O O . PRO A 1 98 ? -36.436 43.341 58.911 1.00 68.50 98 PRO A O 1
ATOM 723 N N . ALA A 1 99 ? -36.260 44.869 60.550 1.00 69.50 99 ALA A N 1
ATOM 724 C CA . ALA A 1 99 ? -37.658 44.784 60.999 1.00 69.50 99 ALA A CA 1
ATOM 725 C C . ALA A 1 99 ? -38.694 44.971 59.865 1.00 69.50 99 ALA A C 1
ATOM 727 O O . ALA A 1 99 ? -39.838 44.553 59.988 1.00 69.50 99 ALA A O 1
ATOM 728 N N . SER A 1 100 ? -38.285 45.545 58.729 1.00 71.06 100 SER A N 1
ATOM 729 C CA . SER A 1 100 ? -39.070 45.664 57.496 1.00 71.06 100 SER A CA 1
ATOM 730 C C . SER A 1 100 ? -39.177 44.370 56.666 1.00 71.06 100 SER A C 1
ATOM 732 O O . SER A 1 100 ? -39.690 44.411 55.548 1.00 71.06 100 SER A O 1
ATOM 734 N N . GLY A 1 101 ? -38.639 43.236 57.134 1.00 66.50 101 GLY A N 1
ATOM 735 C CA . GLY A 1 101 ? -38.708 41.910 56.497 1.00 66.50 101 GLY A CA 1
ATOM 736 C C . GLY A 1 101 ? -37.841 41.730 55.242 1.00 66.50 101 GLY A C 1
ATOM 737 O O . GLY A 1 101 ? -37.350 40.637 54.970 1.00 66.50 101 GLY A O 1
ATOM 738 N N . ARG A 1 102 ? -37.588 42.797 54.478 1.00 63.50 102 ARG A N 1
ATOM 739 C CA . ARG A 1 102 ? -36.629 42.830 53.364 1.00 63.50 102 ARG A CA 1
ATOM 740 C C . ARG A 1 102 ? -35.747 44.067 53.485 1.00 63.50 102 ARG A C 1
ATOM 742 O O . ARG A 1 102 ? -36.239 45.179 53.688 1.00 63.50 102 ARG A O 1
ATOM 749 N N . ARG A 1 103 ? -34.433 43.889 53.327 1.00 61.47 103 ARG A N 1
ATOM 750 C CA . ARG A 1 103 ? -33.494 45.007 53.177 1.00 61.47 103 ARG A CA 1
ATOM 751 C C . ARG A 1 103 ? -33.706 45.599 51.782 1.00 61.47 103 ARG A C 1
ATOM 753 O O . ARG A 1 103 ? -33.301 44.986 50.799 1.00 61.47 103 ARG A O 1
ATOM 760 N N . ARG A 1 104 ? -34.336 46.776 51.674 1.00 65.12 104 ARG A N 1
ATOM 761 C CA . ARG A 1 104 ? -34.318 47.573 50.432 1.00 65.12 104 ARG A CA 1
ATOM 762 C C . ARG A 1 104 ? -32.870 47.997 50.164 1.00 65.12 104 ARG A C 1
ATOM 764 O O . ARG A 1 104 ? -32.400 49.001 50.686 1.00 65.12 104 ARG A O 1
ATOM 771 N N . SER A 1 105 ? -32.138 47.180 49.416 1.00 67.31 105 SER A N 1
ATOM 772 C CA . SER A 1 105 ? -30.777 47.484 48.985 1.00 67.31 105 SER A CA 1
ATOM 773 C C . SER A 1 105 ? -30.832 48.348 47.729 1.00 67.31 105 SER A C 1
ATOM 775 O O . SER A 1 105 ? -31.350 47.905 46.710 1.00 67.31 105 SER A O 1
ATOM 777 N N . ARG A 1 106 ? -30.273 49.561 47.786 1.00 65.81 106 ARG A N 1
ATOM 778 C CA . ARG A 1 106 ? -30.072 50.420 46.603 1.00 65.81 106 ARG A CA 1
ATOM 779 C C . ARG A 1 106 ? -28.794 50.089 45.825 1.00 65.81 106 ARG A C 1
ATOM 781 O O . ARG A 1 106 ? -28.470 50.766 44.861 1.00 65.81 106 ARG A O 1
ATOM 788 N N . LEU A 1 107 ? -28.067 49.035 46.211 1.00 68.06 107 LEU A N 1
ATOM 789 C CA . LEU A 1 107 ? -26.827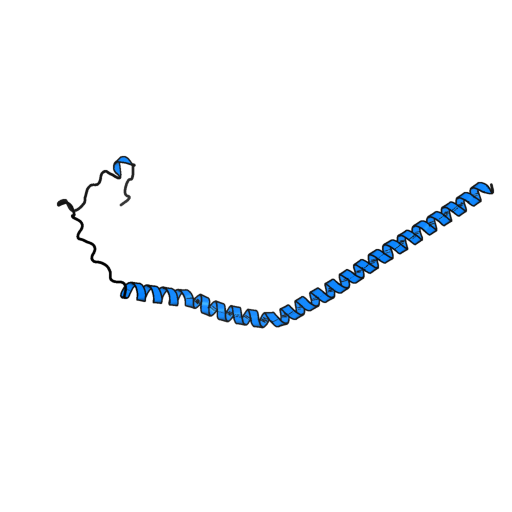 48.633 45.533 1.00 68.06 107 LEU A CA 1
ATOM 790 C C . LEU A 1 107 ? -27.057 48.289 44.051 1.00 68.06 107 LEU A C 1
ATOM 792 O O . LEU A 1 107 ? -26.194 48.554 43.226 1.00 68.06 107 LEU A O 1
ATOM 796 N N . ALA A 1 108 ? -28.235 47.760 43.710 1.00 66.44 108 ALA A N 1
ATOM 797 C CA . ALA A 1 108 ? -28.634 47.481 42.330 1.00 66.44 108 ALA A CA 1
ATOM 798 C C . ALA A 1 108 ? -29.030 48.745 41.536 1.00 66.44 108 ALA A C 1
ATOM 800 O O . ALA A 1 108 ? -28.933 48.762 40.312 1.00 66.44 108 ALA A O 1
ATOM 801 N N . GLU A 1 109 ? -29.451 49.808 42.227 1.00 68.56 109 GLU A N 1
ATOM 802 C CA . GLU A 1 109 ? -29.930 51.058 41.624 1.00 68.56 109 GLU A CA 1
ATOM 803 C C . GLU A 1 109 ? -28.770 51.858 41.011 1.00 68.56 109 GLU A C 1
ATOM 805 O O . GLU A 1 109 ? -28.914 52.428 39.934 1.00 68.56 109 GLU A O 1
ATOM 810 N N . ALA A 1 110 ? -27.588 51.806 41.635 1.00 68.38 110 ALA A N 1
ATOM 811 C CA . ALA A 1 110 ? -26.368 52.437 41.126 1.00 68.38 110 ALA A CA 1
ATOM 812 C C . ALA A 1 110 ? -25.815 51.777 39.847 1.00 68.38 110 ALA A C 1
ATOM 814 O O . ALA A 1 110 ? -25.094 52.423 39.092 1.00 68.38 110 ALA A O 1
ATOM 815 N N . VAL A 1 111 ? -26.149 50.506 39.596 1.00 72.25 111 VAL A N 1
ATOM 816 C CA . VAL A 1 111 ? -25.665 49.728 38.438 1.00 72.25 111 VAL A CA 1
ATOM 817 C C . VAL A 1 111 ? -26.753 49.475 37.386 1.00 72.25 111 VAL A C 1
ATOM 819 O O . VAL A 1 111 ? -26.540 48.708 36.452 1.00 72.25 111 VAL A O 1
ATOM 822 N N . GLY A 1 112 ? -27.930 50.099 37.525 1.00 71.69 112 GLY A N 1
ATOM 823 C CA . GLY A 1 112 ? -29.032 49.985 36.560 1.00 71.69 112 GLY A CA 1
ATOM 824 C C . GLY A 1 112 ? -29.713 48.611 36.508 1.00 71.69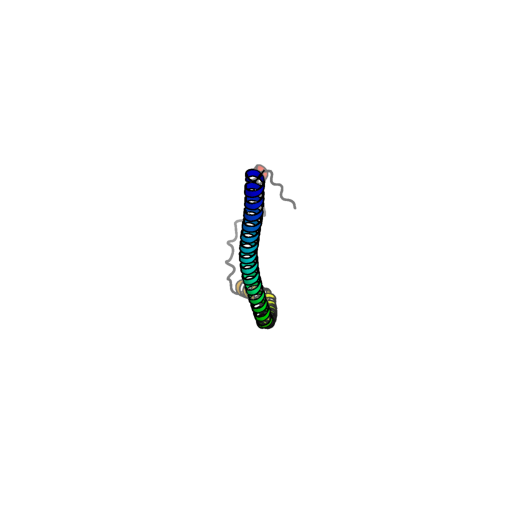 112 GLY A C 1
ATOM 825 O O . GLY A 1 112 ? -30.483 48.342 35.585 1.00 71.69 112 GLY A O 1
ATOM 826 N N . TYR A 1 113 ? -29.459 47.738 37.485 1.00 72.50 113 TYR A N 1
ATOM 827 C CA . TYR A 1 113 ? -30.026 46.394 37.519 1.00 72.50 113 TYR A CA 1
ATOM 828 C C . TYR A 1 113 ? -31.491 46.433 37.977 1.00 72.50 113 TYR A C 1
ATOM 830 O O . TYR A 1 113 ? -31.798 46.847 39.097 1.00 72.50 113 TYR A O 1
ATOM 838 N N . ARG A 1 114 ? -32.403 45.969 37.114 1.00 73.69 114 ARG A N 1
ATOM 839 C CA . ARG A 1 114 ? -33.822 45.772 37.436 1.00 73.69 114 ARG A CA 1
ATOM 840 C C . ARG A 1 114 ? -34.082 44.280 37.658 1.00 73.69 114 ARG A C 1
ATOM 842 O O . ARG A 1 114 ? -34.007 43.532 36.686 1.00 73.69 114 ARG A O 1
ATOM 849 N N . PRO A 1 115 ? -34.386 43.832 38.889 1.00 68.88 115 PRO A N 1
ATOM 850 C CA . PRO A 1 115 ? -34.766 42.443 39.108 1.00 68.88 115 PRO A CA 1
ATOM 851 C C . PRO A 1 115 ? -36.104 42.183 38.406 1.00 68.88 115 PRO A C 1
ATOM 853 O O . PRO A 1 115 ? -37.109 42.814 38.735 1.00 68.88 115 PRO A O 1
ATOM 856 N N . SER A 1 116 ? -36.109 41.291 37.416 1.00 65.25 116 SER A N 1
ATOM 857 C CA . SER A 1 116 ? -37.338 40.727 36.860 1.00 65.25 116 SER A CA 1
ATOM 858 C C . SER A 1 116 ? -37.983 39.861 37.938 1.00 65.25 116 SER A C 1
ATOM 860 O O . SER A 1 116 ? -37.348 38.921 38.421 1.00 65.25 116 SER A O 1
ATOM 862 N N . GLY A 1 117 ? -39.192 40.240 38.353 1.00 50.75 117 GLY A N 1
ATOM 863 C CA . GLY A 1 117 ? -40.060 39.381 39.155 1.00 50.75 117 GLY A CA 1
ATOM 864 C C . GLY A 1 117 ? -40.493 38.153 38.374 1.00 50.75 117 GLY A C 1
ATOM 865 O O . GLY A 1 117 ? -40.623 38.276 37.135 1.00 50.75 117 GLY A O 1
#

Radius of gyration: 43.65 Å; chains: 1; bounding box: 72×64×112 Å

Secondary structure (DSSP, 8-state):
-HHHHHHHHHHHHHHHHHHHHHHHHHHHHHHHHHHHHHHHHHHHHHHHHHHHHHHHHHHHHHHHHHHHHHHHHHHHHHHHHHHHHHS-----------TTSS---GGGTTTT-----

Sequence (117 aa):
MTLLIVLSVLAVVALIAGLAFYLFWVGTLLTRVATNLEECSESVRRIDSDAEAIQPGLEHINRSGGTVAGALPLLYGFAENIVGSVTPAPPRPSVAVPASGRRRSRLAEAVGYRPSG

Organism: Pseudonocardia endophytica (NCBI:txid401976)

pLDDT: mean 88.65, std 11.93, range [50.75, 98.62]

Foldseek 3Di:
DVVVVVVVVVVVVVVVVVVVVVVVVVVVVVVVVVVVVVVVVVVVVVVVVVCVVCVVVVVVCVVVVVVVVVCVVVVVVVVVVVCVVPPDPPPDPPDDAPPVNHDPDCPCVVVVDDDDD